Protein AF-A0A7U6FTK9-F1 (afdb_monomer_lite)

Radius of gyration: 15.22 Å; chains: 1; bounding box: 35×28×38 Å

pLDDT: mean 89.04, std 10.36, range [53.41, 97.62]

Sequence (156 aa):
MSNIEQKPITRALVNPSFQEISDYFGYDSTKYVPEIAALLQQWTDQGHVEVYQTIQDREYGMIKSSELNSKGVLAPYYIGLYHARLVEGEHDPLVVVKFYEDEIQYHTESATEAVDMRFMIDHEDFFGTASVKRDPAALREMWLEVKGKIDEGDSS

Foldseek 3Di:
DWDKDKAAAQFEEEFPCAQVLQVVQVDRCVVLVVLVVVLRVVCHVVRTAIEGDDPVPDDASHKYQPQADPVRDGPPLRVQKIWGASDPPDQDWIFIKGKDADPDHHDDPPHGIHIYGQYIHHPCLSQNDPVCVVPPVSRVVSSVVVSVSSVVSVVD

Organism: Vibrio anguillarum (NCBI:txid55601)

Secondary structure (DSSP, 8-state):
---EEEEE-S-EEE-TTHHHHHHHTT--GGGGHHHHHHHHHHHHHHTEEEEESSGGG--TT-BEESSB-TTS-B-GGGTTEEEEESSSSSS--EEEEEEEE-S---S-TT--EEEEEEEEE-HHHHH--TTGGG-HHHHHHHHHHHHHHHHHHH--

Structure (mmCIF, N/CA/C/O backbone):
data_AF-A0A7U6FTK9-F1
#
_entry.id   AF-A0A7U6FTK9-F1
#
loop_
_atom_site.group_PDB
_atom_site.id
_atom_site.type_symbol
_atom_site.label_atom_id
_atom_site.label_alt_id
_atom_site.label_comp_id
_atom_site.label_asym_id
_atom_site.label_entity_id
_atom_site.label_seq_id
_atom_site.pdbx_PDB_ins_code
_atom_site.Cartn_x
_atom_site.Cartn_y
_atom_site.Cartn_z
_atom_site.occupancy
_atom_site.B_iso_or_equiv
_atom_site.auth_seq_id
_atom_site.auth_comp_id
_atom_site.auth_asym_id
_atom_site.auth_atom_id
_atom_site.pdbx_PDB_model_num
ATOM 1 N N . MET A 1 1 ? 18.078 -1.778 18.208 1.00 53.41 1 MET A N 1
ATOM 2 C CA . MET A 1 1 ? 16.704 -1.548 18.696 1.00 53.41 1 MET A CA 1
ATOM 3 C C . MET A 1 1 ? 15.865 -1.404 17.447 1.00 53.41 1 MET A C 1
ATOM 5 O O . MET A 1 1 ? 16.286 -0.623 16.597 1.00 53.41 1 MET A O 1
ATOM 9 N N . SER A 1 2 ? 14.812 -2.208 17.278 1.00 65.12 2 SER A N 1
ATOM 10 C CA . SER A 1 2 ? 13.885 -2.000 16.162 1.00 65.12 2 SER A CA 1
ATOM 11 C C . SER A 1 2 ? 13.239 -0.626 16.335 1.00 65.12 2 SER A C 1
ATOM 13 O O . SER A 1 2 ? 13.009 -0.182 17.463 1.00 65.12 2 SER A O 1
ATOM 15 N N . ASN A 1 3 ? 13.041 0.086 15.231 1.00 85.25 3 ASN A N 1
ATOM 16 C CA . ASN A 1 3 ? 12.339 1.364 15.231 1.00 85.25 3 ASN A CA 1
ATOM 17 C C . ASN A 1 3 ? 11.044 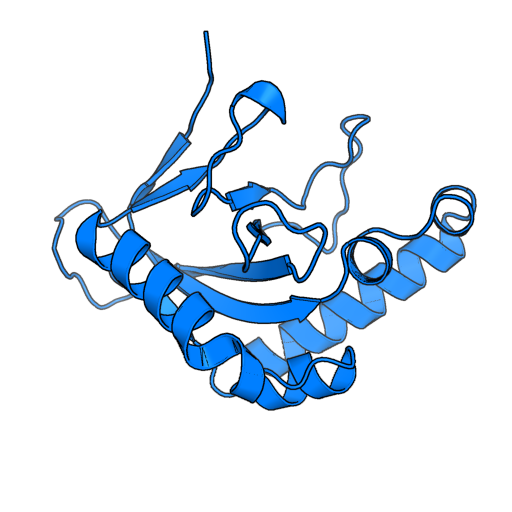1.153 14.453 1.00 85.25 3 ASN A C 1
ATOM 19 O O . ASN A 1 3 ? 11.031 1.314 13.236 1.00 85.25 3 ASN A O 1
ATOM 23 N N . ILE A 1 4 ? 10.012 0.683 15.149 1.00 93.69 4 ILE A N 1
ATOM 24 C CA . ILE A 1 4 ? 8.680 0.455 14.587 1.00 93.69 4 ILE A CA 1
ATOM 25 C C . ILE A 1 4 ? 7.830 1.665 14.963 1.00 93.69 4 ILE A C 1
ATOM 27 O O . ILE A 1 4 ? 7.732 2.020 16.137 1.00 93.69 4 ILE A O 1
ATOM 31 N N . GLU A 1 5 ? 7.252 2.320 13.963 1.00 94.81 5 GLU A N 1
ATOM 32 C CA . GLU A 1 5 ? 6.292 3.406 14.161 1.00 94.81 5 GLU A CA 1
ATOM 33 C C . GLU A 1 5 ? 4.879 2.821 14.181 1.00 94.81 5 GLU A C 1
ATOM 35 O O . GLU A 1 5 ? 4.540 1.997 13.339 1.00 94.81 5 GLU A O 1
ATOM 40 N N . GLN A 1 6 ? 4.041 3.256 15.117 1.00 94.94 6 GLN A N 1
ATOM 41 C CA . GLN A 1 6 ? 2.620 2.921 15.122 1.00 94.94 6 GLN A CA 1
ATOM 42 C C . GLN A 1 6 ? 1.840 4.109 14.569 1.00 94.94 6 GLN A C 1
ATOM 44 O O . GLN A 1 6 ? 1.915 5.201 15.132 1.00 94.94 6 GLN A O 1
ATOM 49 N N . LYS A 1 7 ? 1.089 3.894 13.486 1.00 94.38 7 LYS A N 1
ATOM 50 C CA . LYS A 1 7 ? 0.163 4.877 12.916 1.00 94.38 7 LYS A CA 1
ATOM 51 C C . LYS A 1 7 ? -1.265 4.534 13.345 1.00 94.38 7 LYS A C 1
ATOM 53 O O . LYS A 1 7 ? -1.819 3.576 12.801 1.00 94.38 7 LYS A O 1
ATOM 58 N N . PRO A 1 8 ? -1.852 5.249 14.326 1.00 94.38 8 PRO A N 1
ATOM 59 C CA . PRO A 1 8 ? -3.234 5.026 14.740 1.00 94.38 8 PRO A CA 1
ATOM 60 C C . PRO A 1 8 ? -4.187 5.211 13.563 1.00 94.38 8 PRO A C 1
ATOM 62 O O . PRO A 1 8 ? -4.014 6.146 12.783 1.00 94.38 8 PRO A O 1
ATOM 65 N N . ILE A 1 9 ? -5.194 4.346 13.462 1.00 94.56 9 ILE A N 1
ATOM 66 C CA . ILE A 1 9 ? -6.228 4.445 12.432 1.00 94.56 9 ILE A CA 1
ATOM 67 C C . ILE A 1 9 ? -7.620 4.410 13.052 1.00 94.56 9 ILE A C 1
ATOM 69 O O . ILE A 1 9 ? -7.853 3.744 14.059 1.00 94.56 9 ILE A O 1
ATOM 73 N N . THR A 1 10 ? -8.560 5.108 12.430 1.00 93.75 10 THR A N 1
ATOM 74 C CA . THR A 1 10 ? -9.986 5.043 12.772 1.00 93.75 10 THR A CA 1
ATOM 75 C C . THR A 1 10 ? -10.621 3.764 12.224 1.00 93.75 10 THR A C 1
ATOM 77 O O . THR A 1 10 ? -11.480 3.166 12.870 1.00 93.75 10 THR A O 1
ATOM 80 N N . ARG A 1 11 ? -10.195 3.337 11.027 1.00 93.19 11 ARG A N 1
ATOM 81 C CA . ARG A 1 11 ? -10.654 2.133 10.317 1.00 93.19 11 ARG A CA 1
ATOM 82 C C . ARG A 1 11 ? -9.703 1.749 9.182 1.00 93.19 11 ARG A C 1
ATOM 84 O O . ARG A 1 11 ? -8.948 2.584 8.680 1.00 93.19 11 ARG A O 1
ATOM 91 N N . ALA A 1 12 ? -9.794 0.493 8.754 1.00 95.62 12 ALA A N 1
ATOM 92 C CA . ALA A 1 12 ? -9.145 -0.025 7.555 1.00 95.62 12 ALA A CA 1
ATOM 93 C C . ALA A 1 12 ? -10.193 -0.334 6.476 1.00 95.62 12 ALA A C 1
ATOM 95 O O . ALA A 1 12 ? -11.197 -0.986 6.766 1.00 95.62 12 ALA A O 1
ATOM 96 N N . LEU A 1 13 ? -9.972 0.137 5.248 1.00 95.56 13 LEU A N 1
ATOM 97 C CA . LEU A 1 13 ? -10.899 0.004 4.122 1.00 95.56 13 LEU A CA 1
ATOM 98 C C . LEU A 1 13 ? -10.226 -0.586 2.877 1.00 95.56 13 LEU A C 1
ATOM 100 O O . LEU A 1 13 ? -9.001 -0.639 2.767 1.00 95.56 13 LEU A O 1
ATOM 104 N N . VAL A 1 14 ? -11.068 -1.002 1.931 1.00 97.06 14 VAL A N 1
ATOM 105 C CA . VAL A 1 14 ? -10.683 -1.331 0.557 1.00 97.06 14 VAL A CA 1
ATOM 106 C C . VAL A 1 14 ? -11.279 -0.279 -0.364 1.00 97.06 14 VAL A C 1
ATOM 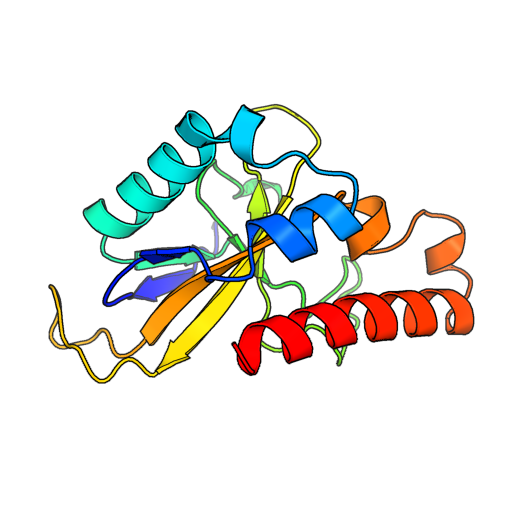108 O O . VAL A 1 14 ? -12.483 -0.015 -0.296 1.00 97.06 14 VAL A O 1
ATOM 111 N N . ASN A 1 15 ? -10.449 0.287 -1.233 1.00 96.19 15 ASN A N 1
ATOM 112 C CA . ASN A 1 15 ? -10.872 1.301 -2.181 1.00 96.19 15 ASN A CA 1
ATOM 113 C C . ASN A 1 15 ? -11.910 0.725 -3.164 1.00 96.19 15 ASN A C 1
ATOM 115 O O . ASN A 1 15 ? -11.743 -0.412 -3.616 1.00 96.19 15 ASN A O 1
ATOM 119 N N . PRO A 1 16 ? -12.944 1.483 -3.574 1.00 95.31 16 PRO A N 1
ATOM 120 C CA . PRO A 1 16 ? -13.909 1.015 -4.573 1.00 95.31 16 PRO A CA 1
ATOM 121 C C . PRO A 1 16 ? -13.273 0.556 -5.895 1.00 95.31 16 PRO A C 1
ATOM 123 O O . PRO A 1 16 ? -13.761 -0.389 -6.513 1.00 95.31 16 PRO A O 1
ATOM 126 N N . SER A 1 17 ? -12.157 1.172 -6.290 1.00 96.38 17 SER A N 1
ATOM 127 C CA . SER A 1 17 ? -11.420 0.872 -7.525 1.00 96.38 17 SER A CA 1
ATOM 128 C C . SER A 1 17 ? -10.318 -0.174 -7.327 1.00 96.38 17 SER A C 1
ATOM 130 O O . SER A 1 17 ? -9.550 -0.447 -8.249 1.00 96.38 17 SER A O 1
ATOM 132 N N . PHE A 1 18 ? -10.241 -0.801 -6.145 1.00 97.06 18 PHE A N 1
ATOM 133 C CA . PHE A 1 18 ? -9.200 -1.774 -5.806 1.00 97.06 18 PHE A CA 1
ATOM 134 C C . PHE A 1 18 ? -9.112 -2.918 -6.807 1.00 97.06 18 PHE A C 1
ATOM 136 O O . PHE A 1 18 ? -8.020 -3.264 -7.256 1.00 97.06 18 PHE A O 1
ATOM 143 N N . GLN A 1 19 ? -10.258 -3.501 -7.164 1.00 96.88 19 GLN A N 1
ATOM 144 C CA . GLN A 1 19 ? -10.301 -4.617 -8.100 1.00 96.88 19 GLN A CA 1
ATOM 145 C C . GLN A 1 19 ? -9.859 -4.180 -9.500 1.00 96.88 19 GLN A C 1
ATOM 147 O O . GLN A 1 19 ? -8.965 -4.800 -10.060 1.00 96.88 19 GLN A O 1
ATOM 152 N N . GLU A 1 20 ? -10.425 -3.092 -10.027 1.00 97.31 20 GLU A N 1
ATOM 153 C CA . GLU A 1 20 ? -10.117 -2.593 -11.374 1.00 97.31 20 GLU A CA 1
ATOM 154 C C . GLU A 1 20 ? -8.630 -2.245 -11.535 1.00 97.31 20 GLU A C 1
ATOM 156 O O . GLU A 1 20 ? -8.001 -2.608 -12.531 1.00 97.31 20 GLU A O 1
ATOM 161 N N . ILE A 1 21 ? -8.040 -1.580 -10.539 1.00 97.62 21 ILE A N 1
ATOM 162 C CA . ILE A 1 21 ? -6.625 -1.209 -10.585 1.00 97.62 21 ILE A CA 1
ATOM 163 C C . ILE A 1 21 ? -5.727 -2.439 -10.373 1.00 97.62 21 ILE A C 1
ATOM 165 O O . ILE A 1 21 ? -4.682 -2.544 -11.011 1.00 97.62 21 ILE A O 1
ATOM 169 N N . SER A 1 22 ? -6.122 -3.394 -9.526 1.00 97.56 22 SER A N 1
ATOM 170 C CA . SER A 1 22 ? -5.378 -4.655 -9.385 1.00 97.56 22 SER A CA 1
ATOM 171 C C . SER A 1 22 ? -5.380 -5.445 -10.696 1.00 97.56 22 SER A C 1
ATOM 173 O O . SER A 1 22 ? -4.324 -5.905 -11.127 1.00 97.56 22 SER A O 1
ATOM 175 N N . ASP A 1 23 ? -6.525 -5.522 -11.381 1.00 97.25 23 ASP A N 1
ATOM 176 C CA . ASP A 1 23 ? -6.653 -6.183 -12.683 1.00 97.25 23 ASP A CA 1
ATOM 177 C C . ASP A 1 23 ? -5.732 -5.528 -13.730 1.00 97.25 23 ASP A C 1
ATOM 179 O O . ASP A 1 23 ? -5.099 -6.229 -14.523 1.00 97.25 23 ASP A O 1
ATOM 183 N N . TYR A 1 24 ? -5.593 -4.194 -13.702 1.00 96.94 24 TYR A N 1
ATOM 184 C CA . TYR A 1 24 ? -4.650 -3.459 -14.556 1.00 96.94 24 TYR A CA 1
ATOM 185 C C . TYR A 1 24 ? -3.196 -3.912 -14.349 1.00 96.94 24 TYR A C 1
ATOM 187 O O . TYR A 1 24 ? -2.467 -4.091 -15.324 1.00 96.94 24 TYR A O 1
ATOM 195 N N . PHE A 1 25 ? -2.789 -4.158 -13.100 1.00 95.81 25 PHE A N 1
ATOM 196 C CA . PHE A 1 25 ? -1.468 -4.698 -12.757 1.00 95.81 25 PHE A CA 1
ATOM 197 C C . PHE A 1 25 ? -1.392 -6.234 -12.833 1.00 95.81 25 PHE A C 1
ATOM 199 O O . PHE A 1 25 ? -0.442 -6.834 -12.339 1.00 95.81 25 PHE A O 1
ATOM 206 N N . GLY A 1 26 ? -2.371 -6.891 -13.465 1.00 95.31 26 GLY A N 1
ATOM 207 C CA . GLY A 1 26 ? -2.358 -8.335 -13.709 1.00 95.31 26 GLY A CA 1
ATOM 208 C C . GLY A 1 26 ? -2.824 -9.196 -12.532 1.00 95.31 26 GLY A C 1
ATOM 209 O O . GLY A 1 26 ? -2.662 -10.419 -12.572 1.00 95.31 26 GLY A O 1
ATOM 210 N N . TYR A 1 27 ? -3.427 -8.592 -11.508 1.00 94.81 27 TYR A N 1
ATOM 211 C CA . TYR A 1 27 ? -3.878 -9.266 -10.296 1.00 94.81 27 TYR A CA 1
ATOM 212 C C . TYR A 1 27 ? -5.391 -9.457 -10.235 1.00 94.81 27 TYR A C 1
ATOM 214 O O . TYR A 1 27 ? -6.140 -8.512 -10.017 1.00 94.81 27 TYR A O 1
ATOM 222 N N . ASP A 1 28 ? -5.825 -10.719 -10.265 1.00 95.38 28 ASP A N 1
ATOM 223 C CA . ASP A 1 28 ? -7.192 -11.103 -9.898 1.00 95.38 28 ASP A CA 1
ATOM 224 C C . ASP A 1 28 ? -7.339 -11.114 -8.368 1.00 95.38 28 ASP A C 1
ATOM 226 O O . ASP A 1 28 ? -7.115 -12.131 -7.699 1.00 95.38 28 ASP A O 1
ATOM 230 N N . SER A 1 29 ? -7.703 -9.957 -7.815 1.00 94.56 29 SER A N 1
ATOM 231 C CA . SER A 1 29 ? -7.869 -9.752 -6.368 1.00 94.56 29 SER A CA 1
ATOM 232 C C . SER A 1 29 ? -8.896 -10.686 -5.715 1.00 94.56 29 SER A C 1
ATOM 234 O O . SER A 1 29 ? -8.801 -10.962 -4.517 1.00 94.56 29 SER A O 1
ATOM 236 N N . THR A 1 30 ? -9.837 -11.250 -6.481 1.00 95.56 30 THR A N 1
ATOM 237 C CA . THR A 1 30 ? -10.858 -12.163 -5.941 1.00 95.56 30 THR A CA 1
ATOM 238 C C . THR A 1 30 ? -10.263 -13.474 -5.421 1.00 95.56 30 THR A C 1
ATOM 240 O O . THR A 1 30 ? -10.859 -14.137 -4.570 1.00 95.56 30 THR A O 1
ATOM 243 N N . LYS A 1 31 ? -9.051 -13.824 -5.870 1.00 94.94 31 LYS A N 1
ATOM 244 C CA . LYS A 1 31 ? -8.294 -14.986 -5.386 1.00 94.94 31 LYS A CA 1
ATOM 245 C C . LYS A 1 31 ? -7.649 -14.775 -4.019 1.00 94.94 31 LYS A C 1
ATOM 247 O O . LYS A 1 31 ? -7.256 -15.762 -3.410 1.00 94.94 31 LYS A O 1
ATOM 252 N N . TYR A 1 32 ? -7.568 -13.529 -3.554 1.00 94.75 32 TYR A N 1
ATOM 253 C CA . TYR A 1 32 ? -6.876 -13.143 -2.324 1.00 94.75 32 TYR A CA 1
ATOM 254 C C . TYR A 1 32 ? -7.822 -12.564 -1.262 1.00 94.75 32 TYR A C 1
ATOM 256 O O . TYR A 1 32 ? -7.400 -11.874 -0.336 1.00 94.75 32 TYR A O 1
ATOM 264 N N . VAL A 1 33 ? -9.131 -12.802 -1.400 1.00 95.81 33 VAL A N 1
ATOM 265 C CA . VAL A 1 33 ? -10.144 -12.309 -0.452 1.00 95.81 33 VAL A CA 1
ATOM 266 C C . VAL A 1 33 ? -9.833 -12.706 1.001 1.00 95.81 33 VAL A C 1
ATOM 268 O O . VAL A 1 33 ? -9.955 -11.834 1.864 1.00 95.81 33 VAL A O 1
ATOM 271 N N . PRO A 1 34 ? -9.422 -13.955 1.317 1.00 95.38 34 PRO A N 1
ATOM 272 C CA . PRO A 1 34 ? -9.061 -14.325 2.686 1.00 95.38 34 PRO A CA 1
ATOM 273 C C . PRO A 1 34 ? -7.894 -13.506 3.251 1.00 95.38 34 PRO A C 1
ATOM 275 O O . PRO A 1 34 ? -7.958 -13.062 4.394 1.00 95.38 34 PRO A O 1
ATOM 278 N N . GLU A 1 35 ? -6.854 -13.276 2.455 1.00 95.19 35 GLU A N 1
ATOM 279 C CA . GLU A 1 35 ? -5.647 -12.548 2.846 1.00 95.19 35 GLU A CA 1
ATOM 280 C C . GLU A 1 35 ? -5.926 -11.051 3.023 1.00 95.19 35 GLU A C 1
ATOM 282 O O . GLU A 1 35 ? -5.514 -10.450 4.017 1.00 95.19 35 GLU A O 1
ATOM 287 N N . ILE A 1 36 ? -6.704 -10.460 2.108 1.00 96.50 36 ILE A N 1
ATOM 288 C CA . ILE A 1 36 ? -7.173 -9.071 2.211 1.00 96.50 36 ILE A CA 1
ATOM 289 C C . ILE A 1 36 ? -7.987 -8.898 3.498 1.00 96.50 36 ILE A C 1
ATOM 291 O O . ILE A 1 36 ? -7.726 -7.986 4.283 1.00 96.50 36 ILE A O 1
ATOM 295 N N . ALA A 1 37 ? -8.942 -9.798 3.750 1.00 96.50 37 ALA A N 1
ATOM 296 C CA . ALA A 1 37 ? -9.766 -9.759 4.954 1.00 96.50 37 ALA A CA 1
ATOM 297 C C . ALA A 1 37 ? -8.931 -9.927 6.233 1.00 96.50 37 ALA A C 1
ATOM 299 O O . ALA A 1 37 ? -9.181 -9.228 7.213 1.00 96.50 37 ALA A O 1
ATOM 300 N N . ALA A 1 38 ? -7.924 -10.804 6.224 1.00 95.50 38 ALA A N 1
ATOM 301 C CA . ALA A 1 38 ? -7.038 -11.012 7.366 1.00 95.50 38 ALA A CA 1
ATOM 302 C C . ALA A 1 38 ? -6.227 -9.753 7.708 1.00 95.50 38 ALA A C 1
ATOM 304 O O . ALA A 1 38 ? -6.167 -9.375 8.877 1.00 95.50 38 ALA A O 1
ATOM 305 N N . LEU A 1 39 ? -5.653 -9.073 6.707 1.00 96.12 39 LEU A N 1
ATOM 306 C CA . LEU A 1 39 ? -4.939 -7.809 6.920 1.00 96.12 39 LEU A CA 1
ATOM 307 C C . LEU A 1 39 ? -5.859 -6.700 7.450 1.00 96.12 39 LEU A C 1
ATOM 309 O O . LEU A 1 39 ? -5.510 -6.025 8.419 1.00 96.12 39 LEU A O 1
ATOM 313 N N . LEU A 1 40 ? -7.047 -6.531 6.857 1.00 96.81 40 LEU A N 1
ATOM 314 C CA . LEU A 1 40 ? -8.028 -5.542 7.322 1.00 96.81 40 LEU A CA 1
ATOM 315 C C . LEU A 1 40 ? -8.459 -5.814 8.762 1.00 96.81 40 LEU A C 1
ATOM 317 O O . LEU A 1 40 ? -8.551 -4.880 9.559 1.00 96.81 40 LEU A O 1
ATOM 321 N N . GLN A 1 41 ? -8.708 -7.082 9.098 1.00 96.44 41 GLN A N 1
ATOM 322 C CA . GLN A 1 41 ? -9.101 -7.483 10.443 1.00 96.44 41 GLN A CA 1
ATOM 323 C C . GLN A 1 41 ? -7.974 -7.213 11.441 1.00 96.44 41 GLN A C 1
ATOM 325 O O . GLN A 1 41 ? -8.229 -6.609 12.476 1.00 96.44 41 GLN A O 1
ATOM 330 N N . GLN A 1 42 ? -6.728 -7.567 11.106 1.00 96.44 42 GLN A N 1
ATOM 331 C CA . GLN A 1 42 ? -5.571 -7.293 11.957 1.00 96.44 42 GLN A CA 1
ATOM 332 C C . GLN A 1 42 ? -5.436 -5.794 12.258 1.00 96.44 42 GLN A C 1
ATOM 334 O O . GLN A 1 42 ? -5.335 -5.407 13.420 1.00 96.44 42 GLN A O 1
ATOM 339 N N . TRP A 1 43 ? -5.468 -4.934 11.237 1.00 96.81 43 TRP A N 1
ATOM 340 C CA . TRP A 1 43 ? -5.365 -3.485 11.439 1.00 96.81 43 TRP A CA 1
ATOM 341 C C . TRP A 1 43 ? -6.545 -2.920 12.230 1.00 96.81 43 TRP A C 1
ATOM 343 O O . TRP A 1 43 ? -6.350 -2.064 13.093 1.00 96.81 43 TRP A O 1
ATOM 353 N N . THR A 1 44 ? -7.751 -3.433 11.980 1.00 94.75 44 THR A N 1
ATOM 354 C CA . THR A 1 44 ? -8.964 -3.042 12.708 1.00 94.75 44 THR A CA 1
ATOM 355 C C . THR A 1 44 ? -8.875 -3.411 14.189 1.00 94.75 44 THR A C 1
ATOM 357 O O . THR A 1 44 ? -9.111 -2.557 15.039 1.00 94.75 44 THR A O 1
ATOM 360 N N . ASP A 1 45 ? -8.473 -4.642 14.508 1.00 94.62 45 ASP A N 1
ATOM 361 C CA . ASP A 1 45 ? -8.361 -5.133 15.888 1.00 94.62 45 ASP A CA 1
ATOM 362 C C . ASP A 1 45 ? -7.259 -4.410 16.673 1.00 94.62 45 ASP A C 1
ATOM 364 O O . ASP A 1 45 ? -7.404 -4.148 17.868 1.00 94.62 45 ASP A O 1
ATOM 368 N N . GLN A 1 46 ? -6.158 -4.064 16.002 1.00 94.56 46 GLN A N 1
ATOM 369 C CA . GLN A 1 46 ? -5.050 -3.309 16.590 1.00 94.56 46 GLN A CA 1
ATOM 370 C C . GLN A 1 46 ? -5.382 -1.820 16.787 1.00 94.56 46 GLN A C 1
ATOM 372 O O . GLN A 1 46 ? -4.775 -1.166 17.639 1.00 94.56 46 GLN A O 1
ATOM 377 N N . GLY A 1 47 ? -6.282 -1.254 15.974 1.00 94.12 47 GLY A N 1
ATOM 378 C CA . GLY A 1 47 ? -6.556 0.189 15.924 1.00 94.12 47 GLY A CA 1
ATOM 379 C C . GLY A 1 47 ? -5.383 1.032 15.401 1.00 94.12 47 GLY A C 1
ATOM 380 O O . GLY A 1 47 ? -5.366 2.253 15.557 1.00 94.12 47 GLY A O 1
ATOM 381 N N . HIS A 1 48 ? -4.367 0.393 14.821 1.00 95.50 48 HIS A N 1
ATOM 382 C CA . HIS A 1 48 ? -3.195 1.036 14.235 1.00 95.50 48 HIS A CA 1
ATOM 383 C C . HIS A 1 48 ? -2.525 0.117 13.206 1.00 95.50 48 HIS A C 1
ATOM 385 O O . HIS A 1 48 ? -2.719 -1.104 13.211 1.00 95.50 48 HIS A O 1
ATOM 391 N N . VAL A 1 49 ? -1.696 0.718 12.353 1.00 96.88 49 VAL A N 1
ATOM 392 C CA . VAL A 1 49 ? -0.803 0.009 11.431 1.00 96.88 49 VAL A CA 1
ATOM 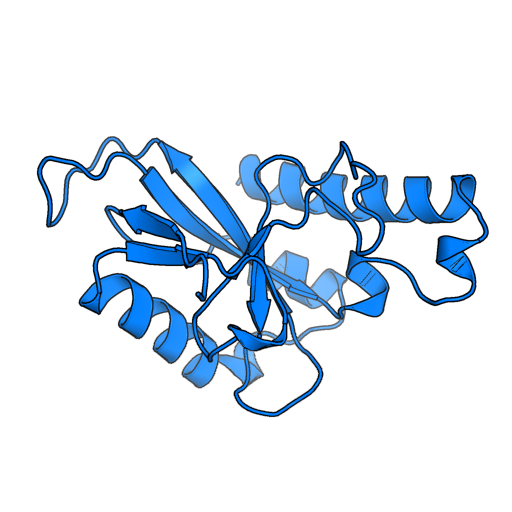393 C C . VAL A 1 49 ? 0.644 0.261 11.832 1.00 96.88 49 VAL A C 1
ATOM 395 O O . VAL A 1 49 ? 1.043 1.398 12.085 1.00 96.88 49 VAL A O 1
ATOM 398 N N . GLU A 1 50 ? 1.439 -0.800 11.889 1.00 97.50 50 GLU A N 1
ATOM 399 C CA . GLU A 1 50 ? 2.858 -0.721 12.226 1.00 97.50 50 GLU A CA 1
ATOM 400 C C . GLU A 1 50 ? 3.708 -0.486 10.974 1.00 97.50 50 GLU A C 1
ATOM 402 O O . GLU A 1 50 ? 3.562 -1.175 9.962 1.00 97.50 50 GLU A O 1
ATOM 407 N N . VAL A 1 51 ? 4.611 0.492 11.040 1.00 96.44 51 VAL A N 1
ATOM 408 C CA . VAL A 1 51 ? 5.527 0.873 9.965 1.00 96.44 51 VAL A CA 1
ATOM 409 C C . VAL A 1 51 ? 6.944 0.480 10.348 1.00 96.44 51 VAL A C 1
ATOM 411 O O . VAL A 1 51 ? 7.534 1.035 11.281 1.00 96.44 51 VAL A O 1
ATOM 414 N N . TYR A 1 52 ? 7.523 -0.453 9.598 1.00 93.62 52 TYR A N 1
ATOM 415 C CA . TYR A 1 52 ? 8.894 -0.892 9.826 1.00 93.62 52 TYR A CA 1
ATOM 416 C C . TYR A 1 52 ? 9.893 -0.075 8.997 1.00 93.62 52 TYR A C 1
ATOM 418 O O . TYR A 1 52 ? 9.646 0.294 7.846 1.00 93.62 52 TYR A O 1
ATOM 426 N N . GLN A 1 53 ? 11.074 0.166 9.569 1.00 88.00 53 GLN A N 1
ATOM 427 C CA . GLN A 1 53 ? 12.141 0.933 8.912 1.00 88.00 53 GLN A CA 1
ATOM 428 C C . GLN A 1 53 ? 13.189 0.027 8.255 1.00 88.00 53 GLN A C 1
ATOM 430 O O . GLN A 1 53 ? 13.748 0.359 7.205 1.00 88.00 53 GLN A O 1
ATOM 435 N N . THR A 1 54 ? 13.445 -1.148 8.839 1.00 86.06 54 THR A N 1
ATOM 436 C CA . THR A 1 54 ? 14.444 -2.104 8.345 1.00 86.06 54 THR A CA 1
ATOM 437 C C . THR A 1 54 ? 13.814 -3.453 8.020 1.00 86.06 54 THR A C 1
ATOM 439 O O . THR A 1 54 ? 12.833 -3.858 8.631 1.00 86.06 54 THR A O 1
ATOM 442 N N . ILE A 1 55 ? 14.368 -4.173 7.039 1.00 85.69 55 ILE A N 1
ATOM 443 C CA . ILE A 1 55 ? 13.824 -5.477 6.611 1.00 85.69 55 ILE A CA 1
ATOM 444 C C . ILE A 1 55 ? 13.900 -6.512 7.747 1.00 85.69 55 ILE A C 1
ATOM 446 O O . ILE A 1 55 ? 13.122 -7.458 7.754 1.00 85.69 55 ILE A O 1
ATOM 450 N N . GLN A 1 56 ? 14.821 -6.333 8.695 1.00 88.19 56 GLN A N 1
ATOM 451 C CA . GLN A 1 56 ? 14.985 -7.195 9.864 1.00 88.19 56 GLN A CA 1
ATOM 452 C C . GLN A 1 56 ? 13.817 -7.089 10.847 1.00 88.19 56 GLN A C 1
ATOM 454 O O . GLN A 1 56 ? 13.534 -8.065 11.529 1.00 88.19 56 GLN A O 1
ATOM 459 N N . ASP A 1 57 ? 13.152 -5.934 10.892 1.00 88.88 57 ASP A N 1
ATOM 460 C CA . ASP A 1 57 ? 12.001 -5.681 11.765 1.00 88.88 57 ASP A CA 1
ATOM 461 C C . ASP A 1 57 ? 10.673 -6.074 11.098 1.00 88.88 57 ASP A C 1
ATOM 463 O O . ASP A 1 57 ? 9.613 -5.882 11.677 1.00 88.88 57 ASP A O 1
ATOM 467 N N . ARG A 1 58 ? 10.713 -6.553 9.849 1.00 89.81 58 ARG A N 1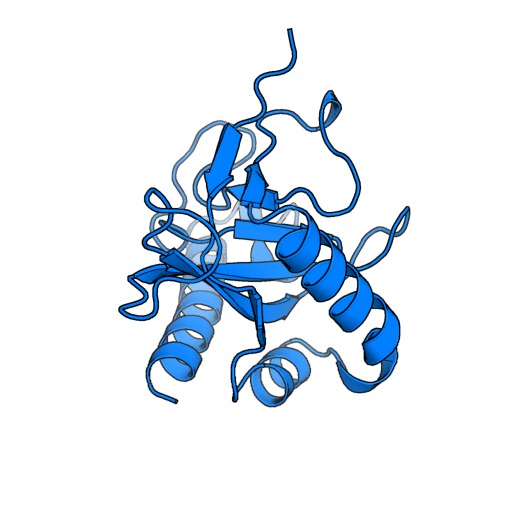
ATOM 468 C CA . ARG A 1 58 ? 9.517 -6.800 9.047 1.00 89.81 58 ARG A CA 1
ATOM 469 C C . ARG A 1 58 ? 8.773 -8.037 9.538 1.00 89.81 58 ARG A C 1
ATOM 471 O O . ARG A 1 58 ? 9.282 -9.150 9.400 1.00 89.81 58 ARG A O 1
ATOM 478 N N . GLU A 1 59 ? 7.517 -7.839 9.912 1.00 92.12 59 GLU A N 1
ATOM 479 C CA . GLU A 1 59 ? 6.549 -8.898 10.194 1.00 92.12 59 GLU A CA 1
ATOM 480 C C . GLU A 1 59 ? 5.305 -8.771 9.300 1.00 92.12 59 GLU A C 1
ATOM 482 O O . GLU A 1 59 ? 5.105 -7.763 8.611 1.00 92.12 59 GLU A O 1
ATOM 487 N N . TYR A 1 60 ? 4.493 -9.831 9.249 1.00 92.75 60 TYR A N 1
ATOM 488 C CA . TYR A 1 60 ? 3.233 -9.819 8.507 1.00 92.75 60 TYR A CA 1
ATOM 489 C C . TYR A 1 60 ? 2.279 -8.751 9.067 1.00 92.75 60 TYR A C 1
ATOM 491 O O . TYR A 1 60 ? 2.212 -8.520 10.273 1.00 92.75 60 TYR A O 1
ATOM 499 N N . GLY A 1 61 ? 1.562 -8.069 8.176 1.00 93.44 61 GLY A N 1
ATOM 500 C CA . GLY A 1 61 ? 0.682 -6.957 8.538 1.00 93.44 61 GLY A CA 1
ATOM 501 C C . GLY A 1 61 ? 1.386 -5.626 8.797 1.00 93.44 61 GLY A C 1
ATOM 502 O O . GLY A 1 61 ? 0.706 -4.606 8.889 1.00 93.44 61 GLY A O 1
ATOM 503 N N . MET A 1 62 ? 2.721 -5.580 8.831 1.00 95.88 62 MET A N 1
ATOM 504 C CA . MET A 1 62 ? 3.440 -4.308 8.849 1.00 95.88 62 MET A CA 1
ATOM 505 C C . MET A 1 62 ? 3.564 -3.711 7.444 1.00 95.88 62 MET A C 1
ATOM 507 O O . MET A 1 62 ? 3.730 -4.423 6.448 1.00 95.88 62 MET A O 1
ATOM 511 N N . ILE A 1 63 ? 3.559 -2.383 7.372 1.00 96.25 63 ILE A N 1
ATOM 512 C CA . ILE A 1 63 ? 3.760 -1.634 6.131 1.00 96.25 63 ILE A CA 1
ATOM 513 C C . ILE A 1 63 ? 5.154 -1.008 6.079 1.00 96.25 63 ILE A C 1
ATOM 515 O O . ILE A 1 63 ? 5.805 -0.772 7.098 1.00 96.25 63 ILE A O 1
ATOM 519 N N . LYS A 1 64 ? 5.600 -0.673 4.871 1.00 93.94 64 LYS A N 1
ATOM 520 C CA . LYS A 1 64 ? 6.801 0.132 4.643 1.00 93.94 64 LYS A CA 1
ATOM 521 C C . LYS A 1 64 ? 6.468 1.372 3.838 1.00 93.94 64 LYS A C 1
ATOM 523 O O . LYS A 1 64 ? 5.742 1.289 2.850 1.00 93.94 64 LYS A O 1
ATOM 528 N N . SER A 1 65 ? 7.058 2.499 4.225 1.00 94.44 65 SER A N 1
ATOM 529 C CA . SER A 1 65 ? 7.040 3.711 3.406 1.00 94.44 65 SER A CA 1
ATOM 530 C C . SER A 1 65 ? 7.674 3.442 2.037 1.00 94.44 65 SER A C 1
ATOM 532 O O . SER A 1 65 ? 8.757 2.856 1.932 1.00 94.44 65 SER A O 1
ATOM 534 N N . SER A 1 66 ? 6.986 3.873 0.983 1.00 93.56 66 SER A N 1
ATOM 535 C CA . SER A 1 66 ? 7.435 3.737 -0.408 1.00 93.56 66 SER A CA 1
ATOM 536 C C . SER A 1 66 ? 8.225 4.963 -0.883 1.00 93.56 66 SER A C 1
ATOM 538 O O . SER A 1 66 ? 8.720 4.987 -2.008 1.00 93.56 66 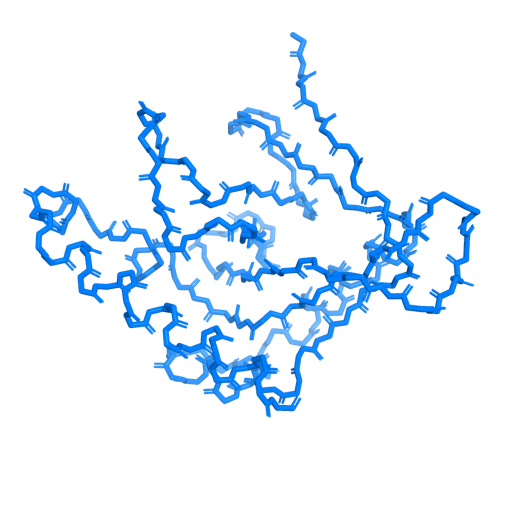SER A O 1
ATOM 540 N N . GLU A 1 67 ? 8.372 5.970 -0.019 1.00 91.25 67 GLU A N 1
ATOM 541 C CA . GLU A 1 67 ? 8.972 7.267 -0.335 1.00 91.25 67 GLU A CA 1
ATOM 542 C C . GLU A 1 67 ? 10.477 7.191 -0.541 1.00 91.25 67 GLU A C 1
ATOM 544 O O . GLU A 1 67 ? 11.035 7.952 -1.323 1.00 91.25 67 GLU A O 1
ATOM 549 N N . LEU A 1 68 ? 11.156 6.294 0.170 1.00 84.81 68 LEU A N 1
ATOM 550 C CA . LEU A 1 68 ? 12.604 6.158 0.115 1.00 84.81 68 LEU A CA 1
ATOM 551 C C . LEU A 1 68 ? 12.972 4.798 -0.457 1.00 84.81 68 LEU A C 1
ATOM 553 O O . LEU A 1 68 ? 12.558 3.747 0.036 1.00 84.81 68 LEU A O 1
ATOM 557 N N . ASN A 1 69 ? 13.832 4.806 -1.471 1.00 75.56 69 ASN A N 1
ATOM 558 C CA . ASN A 1 69 ? 14.436 3.565 -1.928 1.00 75.56 69 ASN A CA 1
ATOM 559 C C . ASN A 1 69 ? 15.495 3.057 -0.929 1.00 75.56 69 ASN A C 1
ATOM 561 O O . ASN A 1 69 ? 15.857 3.720 0.044 1.00 75.56 69 ASN A O 1
ATOM 565 N N . SER A 1 70 ? 16.068 1.882 -1.198 1.00 70.69 70 SER A N 1
ATOM 566 C CA . SER A 1 70 ? 17.073 1.255 -0.324 1.00 70.69 70 SER A CA 1
ATOM 567 C C . SER A 1 70 ? 18.374 2.055 -0.144 1.00 70.69 70 SER A C 1
ATOM 569 O O . SER A 1 70 ? 19.209 1.669 0.667 1.00 70.69 70 SER A O 1
ATOM 571 N N . LYS A 1 71 ? 18.579 3.130 -0.915 1.00 72.25 71 LYS A N 1
ATOM 572 C CA . LYS A 1 71 ? 19.724 4.047 -0.813 1.00 72.25 71 LYS A CA 1
ATOM 573 C C . LYS A 1 71 ? 19.356 5.378 -0.143 1.00 72.25 71 LYS A C 1
ATOM 575 O O . LYS A 1 71 ? 20.193 6.273 -0.113 1.00 72.25 71 LYS A O 1
ATOM 580 N N . GLY A 1 72 ? 18.124 5.523 0.351 1.00 75.12 72 GLY A N 1
ATOM 581 C CA . GLY A 1 72 ? 17.628 6.764 0.949 1.00 75.12 72 GLY A CA 1
ATOM 582 C C . GLY A 1 72 ? 17.319 7.865 -0.068 1.00 75.12 72 GLY A C 1
ATOM 583 O O . GLY A 1 72 ? 17.253 9.031 0.306 1.00 75.12 72 GLY A O 1
ATOM 584 N N . VAL A 1 73 ? 17.159 7.527 -1.353 1.00 78.56 73 VAL A N 1
ATOM 585 C CA . VAL A 1 73 ? 16.740 8.498 -2.376 1.00 78.56 73 VAL A CA 1
ATOM 586 C C . VAL A 1 73 ? 15.219 8.564 -2.406 1.00 78.56 73 VAL A C 1
ATOM 588 O O . VAL A 1 73 ? 14.561 7.525 -2.487 1.00 78.56 73 VAL A O 1
ATOM 591 N N . LEU A 1 74 ? 14.698 9.790 -2.384 1.00 85.12 74 LEU A N 1
ATOM 592 C CA . LEU A 1 74 ? 13.275 10.091 -2.454 1.00 85.12 74 LEU A CA 1
ATOM 593 C C . LEU A 1 74 ? 12.684 9.725 -3.825 1.00 85.12 74 LEU A C 1
ATOM 595 O O . LEU A 1 74 ? 13.187 10.163 -4.861 1.00 85.12 74 LEU A O 1
ATOM 599 N N . ALA A 1 75 ? 11.598 8.960 -3.812 1.00 86.19 75 ALA A N 1
ATOM 600 C CA . ALA A 1 75 ? 10.683 8.726 -4.918 1.00 86.19 75 ALA A CA 1
ATOM 601 C C . ALA A 1 75 ? 9.493 9.692 -4.755 1.00 86.19 75 ALA A C 1
ATOM 603 O O . ALA A 1 75 ? 8.548 9.392 -4.026 1.00 86.19 75 ALA A O 1
ATOM 604 N N . PRO A 1 76 ? 9.523 10.881 -5.387 1.00 85.38 76 PRO A N 1
ATOM 605 C CA . PRO A 1 76 ? 8.591 11.968 -5.072 1.00 85.38 76 PRO A CA 1
ATOM 606 C C . PRO A 1 76 ? 7.124 11.626 -5.358 1.00 85.38 76 PRO A C 1
ATOM 608 O O . PRO A 1 76 ? 6.231 12.188 -4.736 1.00 85.38 76 PRO A O 1
ATOM 611 N N . TYR A 1 77 ? 6.867 10.702 -6.283 1.00 87.69 77 TYR A N 1
ATOM 612 C CA . TYR A 1 77 ? 5.515 10.269 -6.634 1.00 87.69 77 TYR A CA 1
ATOM 613 C C . TYR A 1 77 ? 4.903 9.308 -5.611 1.00 87.69 77 TYR A C 1
ATOM 615 O O . TYR A 1 77 ? 3.701 9.073 -5.664 1.00 87.69 77 TYR A O 1
ATOM 623 N N . TYR A 1 78 ? 5.715 8.767 -4.696 1.00 91.69 78 TYR A N 1
ATOM 624 C CA . TYR A 1 78 ? 5.294 7.803 -3.680 1.00 91.69 78 TYR A CA 1
ATOM 625 C C . TYR A 1 78 ? 5.203 8.402 -2.274 1.00 91.69 78 TYR A C 1
ATOM 627 O O . TYR A 1 78 ? 5.019 7.664 -1.308 1.00 91.69 78 TYR A O 1
ATOM 635 N N . ILE A 1 79 ? 5.301 9.731 -2.159 1.00 91.56 79 ILE A N 1
ATOM 636 C CA . ILE A 1 79 ? 5.051 10.460 -0.910 1.00 91.56 79 ILE A CA 1
ATOM 637 C C . ILE A 1 79 ? 3.639 10.150 -0.403 1.00 91.56 79 ILE A C 1
ATOM 639 O O . ILE A 1 79 ? 2.668 10.258 -1.151 1.00 91.56 79 ILE A O 1
ATOM 643 N N . GLY A 1 80 ? 3.539 9.743 0.861 1.00 92.00 80 GLY A N 1
ATOM 644 C CA . GLY A 1 80 ? 2.304 9.319 1.516 1.00 92.00 80 GLY A CA 1
ATOM 645 C C . GLY A 1 80 ? 1.841 7.902 1.171 1.00 92.00 80 GLY A C 1
ATOM 646 O O . GLY A 1 80 ? 0.791 7.483 1.659 1.00 92.00 80 GLY A O 1
ATOM 647 N N . LEU A 1 81 ? 2.594 7.153 0.357 1.00 95.50 81 LEU A N 1
ATOM 648 C CA . LEU A 1 81 ? 2.261 5.775 0.007 1.00 95.50 81 LEU A CA 1
ATOM 649 C C . LEU A 1 81 ? 3.054 4.775 0.826 1.00 95.50 81 LEU A C 1
ATOM 651 O O . LEU A 1 81 ? 4.269 4.885 1.018 1.00 95.50 81 LEU A O 1
ATOM 655 N N . TYR A 1 82 ? 2.372 3.701 1.182 1.00 96.69 82 TYR A N 1
ATOM 656 C CA . TYR A 1 82 ? 2.957 2.574 1.877 1.00 96.69 82 TYR A CA 1
ATOM 657 C C . TYR A 1 82 ? 2.600 1.281 1.151 1.00 96.69 82 TYR A C 1
ATOM 659 O O . TYR A 1 82 ? 1.702 1.251 0.312 1.00 96.69 82 TYR A O 1
ATOM 667 N N . HIS A 1 83 ? 3.312 0.206 1.464 1.00 95.69 83 HIS A N 1
ATOM 668 C CA . HIS A 1 83 ? 2.965 -1.125 0.981 1.00 95.69 83 HIS A CA 1
ATOM 669 C C . HIS A 1 83 ? 3.108 -2.166 2.089 1.00 95.69 83 HIS A C 1
ATOM 671 O O . HIS A 1 83 ? 4.041 -2.092 2.892 1.00 95.69 83 HIS A O 1
ATOM 677 N N . ALA A 1 84 ? 2.206 -3.14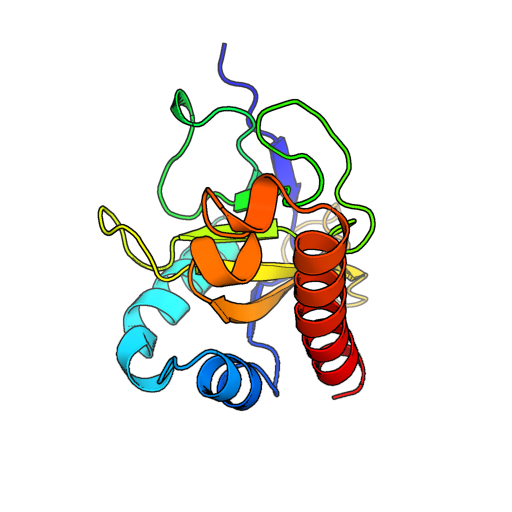4 2.099 1.00 94.88 84 ALA A N 1
ATOM 678 C CA . ALA A 1 84 ? 2.319 -4.383 2.868 1.00 94.88 84 ALA A CA 1
ATOM 679 C C . ALA A 1 84 ? 2.494 -5.571 1.917 1.00 94.88 84 ALA A C 1
ATOM 681 O O . ALA A 1 84 ? 2.174 -5.489 0.731 1.00 94.88 84 ALA A O 1
ATOM 682 N N . ARG A 1 85 ? 2.993 -6.693 2.440 1.00 92.81 85 ARG A N 1
ATOM 683 C CA . ARG A 1 85 ? 2.872 -7.984 1.752 1.00 92.81 85 ARG A CA 1
ATOM 684 C C . ARG A 1 85 ? 1.503 -8.564 2.054 1.00 92.81 85 ARG A C 1
ATOM 686 O O . ARG A 1 85 ? 1.101 -8.565 3.214 1.00 92.81 85 ARG A O 1
ATOM 693 N N . LEU A 1 86 ? 0.824 -9.054 1.023 1.00 91.19 86 LEU A N 1
ATOM 694 C CA . LEU A 1 86 ? -0.503 -9.632 1.193 1.00 91.19 86 LEU A CA 1
ATOM 695 C C . LEU A 1 86 ? -0.450 -11.053 1.763 1.00 91.19 86 LEU A C 1
ATOM 697 O O . LEU A 1 86 ? -1.302 -11.427 2.555 1.00 91.19 86 LEU A O 1
ATOM 701 N N . VAL A 1 87 ? 0.569 -11.827 1.386 1.00 87.19 87 VAL A N 1
ATOM 702 C CA . VAL A 1 87 ? 0.743 -13.223 1.806 1.00 87.19 87 VAL A CA 1
ATOM 703 C C . VAL A 1 87 ? 1.939 -13.337 2.750 1.00 87.19 87 VAL A C 1
ATOM 705 O O . VAL A 1 87 ? 3.002 -12.753 2.511 1.00 87.19 87 VAL A O 1
ATOM 708 N N . GLU A 1 88 ? 1.783 -14.105 3.827 1.00 73.31 88 GLU A N 1
ATOM 709 C CA . GLU A 1 88 ? 2.877 -14.439 4.736 1.00 73.31 88 GLU A CA 1
ATOM 710 C C . GLU A 1 88 ? 3.886 -15.375 4.044 1.00 73.31 88 GLU A C 1
ATOM 712 O O . GLU A 1 88 ? 3.529 -16.417 3.503 1.00 73.31 88 GLU A O 1
ATOM 717 N N . GLY A 1 89 ? 5.170 -15.010 4.048 1.00 64.81 89 GLY A N 1
ATOM 718 C CA . GLY A 1 89 ? 6.255 -15.864 3.546 1.00 64.81 89 GLY A CA 1
ATOM 719 C C . GLY A 1 89 ? 6.462 -15.901 2.024 1.00 64.81 89 GLY A C 1
ATOM 720 O O . GLY A 1 89 ? 7.568 -16.241 1.604 1.00 64.81 89 GLY A O 1
ATOM 721 N N . GLU A 1 90 ? 5.488 -15.504 1.197 1.00 57.28 90 GLU A N 1
ATOM 722 C CA . GLU A 1 90 ? 5.654 -15.457 -0.265 1.00 57.28 90 GLU A CA 1
ATOM 723 C C . GLU A 1 90 ? 6.163 -14.097 -0.782 1.00 57.28 90 GLU A C 1
ATOM 725 O O . GLU A 1 90 ? 5.862 -13.009 -0.268 1.00 57.28 90 GLU A O 1
ATOM 730 N N . HIS A 1 91 ? 7.003 -14.160 -1.818 1.00 63.75 91 HIS A N 1
ATOM 731 C CA . HIS A 1 91 ? 7.513 -12.985 -2.510 1.00 63.75 91 HIS A CA 1
ATOM 732 C C . HIS A 1 91 ? 6.508 -12.531 -3.576 1.00 63.75 91 HIS A C 1
ATOM 734 O O . HIS A 1 91 ? 6.589 -12.973 -4.713 1.00 63.75 91 HIS A O 1
ATOM 740 N N . ASP A 1 92 ? 5.637 -11.612 -3.147 1.00 71.50 92 ASP A N 1
ATOM 741 C CA . ASP A 1 92 ? 4.594 -10.879 -3.893 1.00 71.50 92 ASP A CA 1
ATOM 742 C C . ASP A 1 92 ? 3.287 -11.690 -4.030 1.00 71.50 92 ASP A C 1
ATOM 744 O O . ASP A 1 92 ? 3.357 -12.918 -4.101 1.00 71.50 92 ASP A O 1
ATOM 748 N N . PRO A 1 93 ? 2.086 -11.068 -3.934 1.00 89.44 93 PRO A N 1
ATOM 749 C CA . PRO A 1 93 ? 1.768 -9.642 -4.127 1.00 89.44 93 PRO A CA 1
ATOM 750 C C . PRO A 1 93 ? 2.074 -8.676 -2.978 1.00 89.44 93 PRO A C 1
ATOM 752 O O . PRO A 1 93 ? 1.979 -9.010 -1.789 1.00 89.44 93 PRO A O 1
ATOM 755 N N . LEU A 1 94 ? 2.341 -7.421 -3.352 1.00 94.75 94 LEU A N 1
ATOM 756 C CA . LEU A 1 94 ? 2.191 -6.269 -2.467 1.00 94.75 94 LEU A CA 1
ATOM 757 C C . LEU A 1 94 ? 0.754 -5.745 -2.516 1.00 94.75 94 LEU A C 1
ATOM 759 O O . LEU A 1 94 ? 0.107 -5.797 -3.558 1.00 94.75 94 LEU A O 1
ATOM 763 N N . VAL A 1 95 ? 0.298 -5.163 -1.409 1.00 96.50 95 VAL A N 1
ATOM 764 C CA . VAL A 1 95 ? -0.862 -4.268 -1.381 1.00 96.50 95 VAL A CA 1
ATOM 765 C C . VAL A 1 95 ? -0.380 -2.847 -1.111 1.00 96.50 95 VAL A C 1
ATOM 767 O O . VAL A 1 95 ? 0.292 -2.594 -0.107 1.00 96.50 95 VAL A O 1
ATOM 770 N N . VAL A 1 96 ? -0.689 -1.921 -2.019 1.00 97.31 96 VAL A N 1
ATOM 771 C CA . VAL A 1 96 ? -0.402 -0.492 -1.839 1.00 97.31 96 VAL A CA 1
ATOM 772 C C . VAL A 1 96 ? -1.494 0.114 -0.973 1.00 97.31 96 VAL A C 1
ATOM 774 O O . VAL A 1 96 ? -2.678 -0.124 -1.209 1.00 97.31 96 VAL A O 1
ATOM 777 N N . VAL A 1 97 ? -1.103 0.907 0.021 1.00 97.62 97 VAL A N 1
ATOM 778 C CA . VAL A 1 97 ? -2.030 1.573 0.938 1.00 97.62 97 VAL A CA 1
ATOM 779 C C . VAL A 1 97 ? -1.728 3.060 1.067 1.00 97.62 97 VAL A C 1
ATOM 781 O O . VAL A 1 97 ? -0.587 3.503 0.897 1.00 97.62 97 VAL A O 1
ATOM 784 N N . LYS A 1 98 ? -2.765 3.830 1.391 1.00 96.06 98 LYS A N 1
ATOM 785 C CA . LYS A 1 98 ? -2.691 5.277 1.610 1.00 96.06 98 LYS A CA 1
ATOM 786 C C . LYS A 1 98 ? -3.498 5.651 2.851 1.00 96.06 98 LYS A C 1
ATOM 788 O O . LYS A 1 98 ? -4.553 5.072 3.096 1.00 96.06 98 LYS A O 1
ATOM 793 N N . PHE A 1 99 ? -2.995 6.614 3.615 1.00 95.31 99 PHE A N 1
ATOM 794 C CA . PHE A 1 99 ? -3.711 7.201 4.748 1.00 95.31 99 PHE A CA 1
ATOM 795 C C . PHE A 1 99 ? -4.420 8.479 4.300 1.00 95.31 99 PHE A C 1
ATOM 797 O O . PHE A 1 99 ? -3.916 9.200 3.434 1.00 95.31 99 PHE A O 1
ATOM 804 N N . TYR A 1 100 ? -5.586 8.747 4.871 1.00 91.25 100 TYR A N 1
ATOM 805 C CA . TYR A 1 100 ? -6.363 9.955 4.614 1.00 91.25 100 TYR A CA 1
ATOM 806 C C . TYR A 1 100 ? -7.072 10.389 5.890 1.00 91.25 100 TYR A C 1
ATOM 808 O O . TYR A 1 100 ? -7.436 9.544 6.706 1.00 91.25 100 TYR A O 1
ATOM 816 N N . GLU A 1 101 ? -7.271 11.698 6.050 1.00 90.25 101 GLU A N 1
ATOM 817 C CA . GLU A 1 101 ? -8.049 12.234 7.165 1.00 90.25 101 GLU A CA 1
ATOM 818 C C . GLU A 1 101 ? -9.469 11.660 7.137 1.00 90.25 101 GLU A C 1
ATOM 820 O O . GLU A 1 101 ? -10.144 11.676 6.106 1.00 90.25 101 GLU A O 1
ATOM 825 N N . ASP A 1 102 ? -9.914 11.146 8.277 1.00 84.06 102 ASP A N 1
ATOM 826 C CA . ASP A 1 102 ? -11.228 10.549 8.450 1.00 84.06 102 ASP A CA 1
ATOM 827 C C . ASP A 1 102 ? -12.001 11.337 9.505 1.00 84.06 102 ASP A C 1
ATOM 829 O O . ASP A 1 102 ? -11.605 11.428 10.668 1.00 84.06 102 ASP A O 1
ATOM 833 N N . GLU A 1 103 ? -13.133 11.908 9.098 1.00 75.00 103 GLU A N 1
ATOM 834 C CA . GLU A 1 103 ? -14.020 12.654 10.000 1.00 75.00 103 GLU A CA 1
ATOM 835 C C . GLU A 1 103 ? -14.723 11.731 11.010 1.00 75.00 103 GLU A C 1
ATOM 837 O O . GLU A 1 103 ? -15.318 12.185 11.991 1.00 75.00 103 GLU A O 1
ATOM 842 N N . ILE A 1 104 ? -14.665 10.420 10.772 1.00 67.81 104 ILE A N 1
ATOM 843 C CA . ILE A 1 104 ? -15.265 9.404 11.617 1.00 67.81 104 ILE A CA 1
ATOM 844 C C . ILE A 1 104 ? -14.273 8.980 12.706 1.00 67.81 104 ILE A C 1
ATOM 846 O O . ILE A 1 104 ? -13.365 8.190 12.473 1.00 67.81 104 ILE A O 1
ATOM 850 N N . GLN A 1 105 ? -14.494 9.436 13.938 1.00 59.09 105 GLN A N 1
ATOM 851 C CA . GLN A 1 105 ? -13.736 8.956 15.094 1.00 59.09 105 GLN A CA 1
ATOM 852 C C . GLN A 1 105 ? -14.309 7.628 15.603 1.00 59.09 105 GLN A C 1
ATOM 854 O O . GLN A 1 105 ? -15.314 7.602 16.317 1.00 59.09 105 GLN A O 1
ATOM 859 N N . TYR A 1 106 ? -13.651 6.519 15.265 1.00 57.00 106 TYR A N 1
ATOM 860 C CA . TYR A 1 106 ? -13.858 5.238 15.938 1.00 57.00 106 TYR A CA 1
ATOM 861 C C . TYR A 1 106 ? -12.624 4.849 16.767 1.00 57.00 106 TYR A C 1
ATOM 863 O O . TYR A 1 106 ? -11.479 5.087 16.397 1.00 57.00 106 TYR A O 1
ATOM 871 N N . HIS A 1 107 ? -12.899 4.237 17.918 1.00 53.97 107 HIS A N 1
ATOM 872 C CA . HIS A 1 107 ? -11.980 3.496 18.792 1.00 53.97 107 HIS A CA 1
ATOM 873 C C . HIS A 1 107 ? -10.881 4.245 19.560 1.00 53.97 107 HIS A C 1
ATOM 875 O O . HIS A 1 107 ? -10.538 3.769 20.641 1.00 53.97 107 HIS A O 1
ATOM 881 N N . THR A 1 108 ? -10.386 5.413 19.139 1.00 53.59 108 THR A N 1
ATOM 882 C CA . THR A 1 108 ? -9.421 6.187 19.953 1.00 53.59 108 THR A CA 1
ATOM 883 C C . THR A 1 108 ? -9.595 7.697 19.768 1.00 53.59 108 THR A C 1
ATOM 885 O O . THR A 1 108 ? -9.799 8.160 18.653 1.00 53.59 108 THR A O 1
ATOM 888 N N . GLU A 1 109 ? -9.484 8.491 20.842 1.00 62.50 109 GLU A N 1
ATOM 889 C CA . GLU A 1 109 ? -9.545 9.970 20.767 1.00 62.50 109 GLU A CA 1
ATOM 890 C C . GLU A 1 109 ? -8.367 10.584 19.977 1.00 62.50 109 GLU A C 1
ATOM 892 O O . GLU A 1 109 ? -8.373 11.776 19.680 1.00 62.50 109 GLU A O 1
ATOM 897 N N . SER A 1 110 ? -7.348 9.781 19.645 1.00 70.25 110 SER A N 1
ATOM 898 C CA . SER A 1 110 ? -6.118 10.212 18.973 1.00 70.25 110 SER A CA 1
ATOM 899 C C . SER A 1 110 ? -6.038 9.863 17.486 1.00 70.25 110 SER A C 1
ATOM 901 O O . SER A 1 110 ? -5.176 10.413 16.805 1.00 70.25 110 SER A O 1
ATOM 903 N N . ALA A 1 111 ? -6.861 8.940 16.977 1.00 79.69 111 ALA A N 1
ATOM 904 C CA . ALA A 1 111 ? -6.837 8.580 15.561 1.00 79.69 111 ALA A CA 1
ATOM 905 C C . ALA A 1 111 ? -7.676 9.564 14.737 1.00 79.69 111 ALA A C 1
ATOM 907 O O . ALA A 1 111 ? -8.846 9.802 15.032 1.00 79.69 111 ALA A O 1
ATOM 908 N N . THR A 1 112 ? -7.069 10.113 13.687 1.00 85.81 112 THR A N 1
ATOM 909 C CA . THR A 1 112 ? -7.709 11.052 12.750 1.00 85.81 112 THR A CA 1
ATOM 910 C C . THR A 1 112 ? -7.610 10.595 11.302 1.00 85.81 112 THR A C 1
ATOM 912 O O . THR A 1 112 ? -8.060 11.309 10.415 1.00 85.81 112 THR A O 1
ATOM 915 N N . GLU A 1 113 ? -6.982 9.449 11.045 1.00 92.38 113 GLU A N 1
ATOM 916 C CA . GLU A 1 113 ? -6.769 8.928 9.699 1.00 92.38 113 GLU A CA 1
ATOM 917 C C . GLU A 1 113 ? -7.383 7.537 9.564 1.00 92.38 113 GLU A C 1
ATOM 919 O O . GLU A 1 113 ? -7.303 6.724 10.482 1.00 92.38 113 GLU A O 1
ATOM 924 N N . ALA A 1 114 ? -7.929 7.234 8.395 1.00 94.19 114 ALA A N 1
ATOM 925 C CA . ALA A 1 114 ? -8.205 5.869 7.980 1.00 94.19 114 ALA A CA 1
ATOM 926 C C . ALA A 1 114 ? -7.121 5.391 7.007 1.00 94.19 114 ALA A C 1
ATOM 928 O O . ALA A 1 114 ? -6.448 6.192 6.353 1.00 94.19 114 ALA A O 1
ATOM 929 N N . VAL A 1 115 ? -6.954 4.071 6.907 1.00 96.38 115 VAL A N 1
ATOM 930 C CA . VAL A 1 115 ? -6.070 3.440 5.916 1.00 96.38 115 VAL A CA 1
ATOM 931 C C . VAL A 1 115 ? -6.905 2.791 4.817 1.00 96.38 115 VAL A C 1
ATOM 933 O O . VAL A 1 115 ? -7.863 2.072 5.095 1.00 96.38 115 VAL A O 1
ATOM 936 N N . ASP A 1 116 ? -6.544 3.058 3.565 1.00 95.50 116 ASP A N 1
ATOM 937 C CA . ASP A 1 116 ? -7.209 2.527 2.376 1.00 95.50 116 ASP A CA 1
ATOM 938 C C . ASP A 1 116 ? -6.275 1.586 1.615 1.00 95.50 116 ASP A C 1
ATOM 940 O O . ASP A 1 116 ? -5.175 1.991 1.224 1.00 95.50 116 ASP A O 1
ATOM 944 N N . MET A 1 117 ? -6.706 0.349 1.370 1.00 97.50 117 MET A N 1
ATOM 945 C CA . MET A 1 117 ? -6.052 -0.546 0.417 1.00 97.50 117 MET A CA 1
ATOM 946 C C . MET A 1 117 ? -6.407 -0.119 -1.003 1.00 97.50 117 MET A C 1
ATOM 948 O O . MET A 1 117 ? -7.577 -0.087 -1.373 1.00 97.50 117 MET A O 1
ATOM 952 N N . ARG A 1 118 ? -5.391 0.201 -1.805 1.00 96.81 118 ARG A N 1
ATOM 953 C CA . ARG A 1 118 ? -5.551 0.850 -3.111 1.00 96.81 118 ARG A CA 1
ATOM 954 C C . ARG A 1 118 ? -5.562 -0.130 -4.266 1.00 96.81 118 ARG A C 1
ATOM 956 O O . ARG A 1 118 ? -6.432 -0.020 -5.115 1.00 96.81 118 ARG A O 1
ATOM 963 N N . PHE A 1 119 ? -4.603 -1.049 -4.307 1.00 97.25 119 PHE A N 1
ATOM 964 C CA . PHE A 1 119 ? -4.498 -2.096 -5.327 1.00 97.25 119 PHE A CA 1
ATOM 965 C C . PHE A 1 119 ? -3.380 -3.079 -4.980 1.00 97.25 119 PHE A C 1
ATOM 967 O O . PHE A 1 119 ? -2.553 -2.820 -4.097 1.00 97.25 119 PHE A O 1
ATOM 974 N N . MET A 1 120 ? -3.353 -4.191 -5.709 1.00 96.69 120 MET A N 1
ATOM 975 C CA . MET A 1 120 ? -2.288 -5.185 -5.686 1.00 96.69 120 MET A CA 1
ATOM 976 C C . MET A 1 120 ? -1.293 -4.951 -6.821 1.00 96.69 120 MET A C 1
ATOM 978 O O . MET A 1 120 ? -1.686 -4.560 -7.919 1.00 96.69 120 MET A O 1
ATOM 982 N N . ILE A 1 121 ? -0.009 -5.178 -6.554 1.00 95.31 121 ILE A N 1
ATOM 983 C CA . ILE A 1 121 ? 1.062 -5.009 -7.542 1.00 95.31 121 ILE A CA 1
ATOM 984 C C . ILE A 1 121 ? 2.291 -5.844 -7.167 1.00 95.31 121 ILE A C 1
ATOM 986 O O . ILE A 1 121 ? 2.544 -6.110 -5.986 1.00 95.31 121 ILE A O 1
ATOM 990 N N . ASP A 1 122 ? 3.082 -6.224 -8.168 1.00 93.19 122 ASP A N 1
ATOM 991 C CA . ASP A 1 122 ? 4.393 -6.829 -7.957 1.00 93.19 122 ASP A CA 1
ATOM 992 C C . ASP A 1 122 ? 5.408 -5.799 -7.473 1.00 93.19 122 ASP A C 1
ATOM 994 O O . ASP A 1 122 ? 5.379 -4.615 -7.824 1.00 93.19 122 ASP A O 1
ATOM 998 N N . HIS A 1 123 ? 6.385 -6.251 -6.690 1.00 89.56 123 HIS A N 1
ATOM 999 C CA . HIS A 1 123 ? 7.445 -5.371 -6.221 1.00 89.56 123 HIS A CA 1
ATOM 1000 C C . HIS A 1 123 ? 8.259 -4.790 -7.392 1.00 89.56 123 HIS A C 1
ATOM 1002 O O . HIS A 1 123 ? 8.777 -3.673 -7.299 1.00 89.56 123 HIS A O 1
ATOM 1008 N N . GLU A 1 124 ? 8.413 -5.538 -8.487 1.00 90.19 124 GLU A N 1
ATOM 1009 C CA . GLU A 1 124 ? 9.144 -5.078 -9.671 1.00 90.19 124 GLU A CA 1
ATOM 1010 C C . GLU A 1 124 ? 8.374 -4.046 -10.493 1.00 90.19 124 GLU A C 1
ATOM 1012 O O . GLU A 1 124 ? 9.004 -3.105 -10.977 1.00 90.19 124 GLU A O 1
ATOM 1017 N N . ASP A 1 125 ? 7.051 -4.152 -10.576 1.00 90.88 125 ASP A N 1
ATOM 1018 C CA . ASP A 1 125 ? 6.213 -3.165 -11.265 1.00 90.88 125 ASP A CA 1
ATOM 1019 C C . ASP A 1 125 ? 6.027 -1.899 -10.425 1.00 90.88 125 ASP A C 1
ATOM 1021 O O . ASP A 1 125 ? 5.929 -0.794 -10.956 1.00 90.88 125 ASP A O 1
ATOM 1025 N N . PHE A 1 126 ? 6.073 -2.027 -9.096 1.00 91.31 126 PHE A N 1
ATOM 1026 C CA . PHE A 1 126 ? 5.979 -0.878 -8.204 1.00 91.31 126 PHE A CA 1
ATOM 1027 C C . PHE A 1 126 ? 7.309 -0.124 -8.062 1.00 91.31 126 PHE A C 1
ATOM 1029 O O . PHE A 1 126 ? 7.325 1.105 -8.020 1.00 91.31 126 PHE A O 1
ATOM 1036 N N . PHE A 1 127 ? 8.451 -0.815 -7.991 1.00 88.56 127 PHE A N 1
ATOM 1037 C CA . PHE A 1 127 ? 9.748 -0.172 -7.724 1.00 88.56 127 PHE A CA 1
ATOM 1038 C C . PHE A 1 127 ? 10.750 -0.222 -8.874 1.00 88.56 127 PHE A C 1
ATOM 1040 O O . PHE A 1 127 ? 11.814 0.397 -8.769 1.00 88.56 127 PHE A O 1
ATOM 1047 N N . GLY A 1 128 ? 10.467 -0.976 -9.926 1.00 88.50 128 GLY A N 1
ATOM 1048 C CA . GLY A 1 128 ? 11.374 -1.243 -11.028 1.00 88.50 128 GLY A CA 1
ATOM 1049 C C . GLY A 1 128 ? 12.267 -2.458 -10.796 1.00 88.50 128 GLY A C 1
ATOM 1050 O O . GLY A 1 128 ? 12.814 -2.690 -9.705 1.00 88.50 128 GLY A O 1
ATOM 1051 N N . THR A 1 129 ? 12.501 -3.192 -11.879 1.00 88.56 129 THR A N 1
ATOM 1052 C CA . THR A 1 129 ? 13.538 -4.225 -11.978 1.00 88.56 129 THR A CA 1
ATOM 1053 C C . THR A 1 129 ? 14.943 -3.627 -11.822 1.00 88.56 129 THR A C 1
ATOM 1055 O O . THR A 1 129 ? 15.159 -2.408 -11.859 1.00 88.56 129 THR A O 1
ATOM 1058 N N . ALA A 1 130 ? 15.957 -4.484 -11.676 1.00 86.12 130 ALA A N 1
ATOM 1059 C CA . ALA A 1 130 ? 17.350 -4.039 -11.581 1.00 86.12 130 ALA A CA 1
ATOM 1060 C C . ALA A 1 130 ? 17.830 -3.243 -12.814 1.00 86.12 130 ALA A C 1
ATOM 1062 O O . ALA A 1 130 ? 18.695 -2.374 -12.672 1.00 86.12 130 ALA A O 1
ATOM 1063 N N . SER A 1 131 ? 17.297 -3.529 -14.007 1.00 86.50 131 SER A N 1
ATOM 1064 C CA . SER A 1 131 ? 17.599 -2.781 -15.233 1.00 86.50 131 SER A CA 1
ATOM 1065 C C . SER A 1 131 ? 16.899 -1.427 -15.254 1.00 86.50 131 SER A C 1
ATOM 1067 O O . SER A 1 131 ? 17.570 -0.425 -15.482 1.00 86.50 131 SER A O 1
ATOM 1069 N N . VAL A 1 132 ? 15.599 -1.376 -14.936 1.00 85.50 132 VAL A N 1
ATOM 1070 C CA . VAL A 1 132 ? 14.823 -0.121 -14.902 1.00 85.50 132 VAL A CA 1
ATOM 1071 C C . VAL A 1 132 ? 15.414 0.856 -13.887 1.00 85.50 132 VAL A C 1
ATOM 1073 O O . VAL A 1 132 ? 15.590 2.030 -14.182 1.00 85.50 132 VAL A O 1
ATOM 1076 N N . LYS A 1 133 ? 15.866 0.371 -12.726 1.00 85.00 133 LYS A N 1
ATOM 1077 C CA . LYS A 1 133 ? 16.522 1.204 -11.699 1.00 85.00 133 LYS A CA 1
ATOM 1078 C C . LYS A 1 133 ? 17.825 1.877 -12.150 1.00 85.00 133 LYS A C 1
ATOM 1080 O O . LYS A 1 133 ? 18.325 2.755 -11.446 1.00 85.00 133 LYS A O 1
ATOM 1085 N N . ARG A 1 134 ? 18.418 1.450 -13.270 1.00 87.12 134 ARG A N 1
ATOM 1086 C CA . ARG A 1 134 ? 19.611 2.076 -13.871 1.00 87.12 134 ARG A CA 1
ATOM 1087 C C . ARG A 1 134 ? 19.262 3.103 -14.946 1.00 87.12 134 ARG A C 1
ATOM 1089 O O . ARG A 1 134 ? 20.164 3.804 -15.393 1.00 87.12 134 ARG A O 1
ATOM 1096 N N . ASP A 1 135 ? 17.990 3.204 -15.316 1.00 89.69 135 ASP A N 1
ATOM 1097 C CA . ASP A 1 135 ? 17.457 4.174 -16.261 1.00 89.69 135 ASP A CA 1
ATOM 1098 C C . ASP A 1 135 ? 16.479 5.115 -15.532 1.00 89.69 135 ASP A C 1
ATOM 1100 O O . ASP A 1 135 ? 15.312 4.777 -15.321 1.00 89.69 135 ASP A O 1
ATOM 1104 N N . PRO A 1 136 ? 16.936 6.311 -15.116 1.00 87.56 136 PRO A N 1
ATOM 1105 C CA . PRO A 1 136 ? 16.087 7.264 -14.410 1.00 87.56 136 PRO A CA 1
ATOM 1106 C C . PRO A 1 136 ? 14.848 7.707 -15.198 1.00 87.56 136 PRO A C 1
ATOM 1108 O O . PRO A 1 136 ? 13.857 8.086 -14.576 1.00 87.56 136 PRO A O 1
ATOM 1111 N N . ALA A 1 137 ? 14.894 7.692 -16.536 1.00 90.44 137 ALA A N 1
ATOM 1112 C CA . ALA A 1 137 ? 13.752 8.074 -17.359 1.00 90.44 137 ALA A CA 1
ATOM 1113 C C . ALA A 1 137 ? 12.685 6.976 -17.326 1.00 90.44 137 ALA A C 1
ATOM 1115 O O . ALA A 1 137 ? 11.541 7.268 -16.984 1.00 90.44 137 ALA A O 1
ATOM 1116 N N . ALA A 1 138 ? 13.079 5.720 -17.554 1.00 90.38 138 ALA A N 1
ATOM 1117 C CA . ALA A 1 138 ? 12.168 4.578 -17.470 1.00 90.38 138 ALA A CA 1
ATOM 1118 C C . ALA A 1 138 ? 11.579 4.411 -16.057 1.00 90.38 138 ALA A C 1
ATOM 1120 O O . ALA A 1 138 ? 10.383 4.180 -15.898 1.00 90.38 138 ALA A O 1
ATOM 1121 N N . LEU A 1 139 ? 12.397 4.594 -15.012 1.00 88.06 139 LEU A N 1
ATOM 1122 C CA . LEU A 1 139 ? 11.923 4.553 -13.626 1.00 88.06 139 LEU A CA 1
ATOM 1123 C C . LEU A 1 139 ? 10.894 5.658 -13.341 1.00 88.06 139 LEU A C 1
ATOM 1125 O O . LEU A 1 139 ? 9.908 5.428 -12.646 1.00 88.06 139 LEU A O 1
ATOM 1129 N N . ARG A 1 140 ? 11.106 6.860 -13.889 1.00 89.06 140 ARG A N 1
ATOM 1130 C CA . ARG A 1 140 ? 10.152 7.965 -13.760 1.00 89.06 140 ARG A CA 1
ATOM 1131 C C . ARG A 1 140 ? 8.843 7.683 -14.494 1.00 89.06 140 ARG A C 1
ATOM 1133 O O . ARG A 1 140 ? 7.796 8.038 -13.965 1.00 89.06 140 ARG A O 1
ATOM 1140 N N . GLU A 1 141 ? 8.891 7.103 -15.689 1.00 92.12 141 GLU A N 1
ATOM 1141 C CA . GLU A 1 141 ? 7.686 6.730 -16.444 1.00 92.12 141 GLU A CA 1
ATOM 1142 C C . GLU A 1 141 ? 6.842 5.713 -15.674 1.00 92.12 141 GLU A C 1
ATOM 1144 O O . GLU A 1 141 ? 5.652 5.943 -15.482 1.00 92.12 141 GLU A O 1
ATOM 1149 N N . MET A 1 142 ? 7.479 4.684 -15.114 1.00 91.44 142 MET A N 1
ATOM 1150 C CA . MET A 1 142 ? 6.829 3.708 -14.234 1.00 91.44 142 MET A CA 1
ATOM 1151 C C . MET A 1 142 ? 6.173 4.369 -13.013 1.00 91.44 142 MET A C 1
ATOM 1153 O O . MET A 1 142 ? 5.012 4.112 -12.706 1.00 91.44 142 MET A O 1
ATOM 1157 N N . TRP A 1 143 ? 6.875 5.277 -12.328 1.00 90.94 143 TRP A N 1
ATOM 1158 C CA . TRP A 1 143 ? 6.288 6.000 -11.195 1.00 90.94 143 TRP A CA 1
ATOM 1159 C C . TRP A 1 143 ? 5.094 6.871 -11.588 1.00 90.94 143 TRP A C 1
ATOM 1161 O O . TRP A 1 143 ? 4.158 7.010 -10.804 1.00 90.94 143 TRP A O 1
ATOM 1171 N N . LEU A 1 144 ? 5.123 7.477 -12.778 1.00 93.06 144 LEU A N 1
ATOM 1172 C CA . LEU A 1 144 ? 4.011 8.274 -13.292 1.00 93.06 144 LEU A CA 1
ATOM 1173 C C . LEU A 1 144 ? 2.803 7.405 -13.649 1.00 93.06 144 LEU A C 1
ATOM 1175 O O . LEU A 1 144 ? 1.678 7.831 -13.405 1.00 93.06 144 LEU A O 1
ATOM 1179 N N . GLU A 1 145 ? 3.026 6.205 -14.181 1.00 94.12 145 GLU A N 1
ATOM 1180 C CA . GLU A 1 145 ? 1.969 5.229 -14.450 1.00 94.12 145 GLU A CA 1
ATOM 1181 C C . GLU A 1 145 ? 1.269 4.801 -13.156 1.00 94.12 145 GLU A C 1
ATOM 1183 O O . GLU A 1 145 ? 0.052 4.950 -13.026 1.00 94.12 145 GLU A O 1
ATOM 1188 N N . VAL A 1 146 ? 2.045 4.369 -12.158 1.00 93.44 146 VAL A N 1
ATOM 1189 C CA . VAL A 1 146 ? 1.521 3.995 -10.838 1.00 93.44 146 VAL A CA 1
ATOM 1190 C C . VAL A 1 146 ? 0.803 5.173 -10.179 1.00 93.44 146 VAL A C 1
ATOM 1192 O O . VAL A 1 146 ? -0.295 5.013 -9.646 1.00 93.44 146 VAL A O 1
ATOM 1195 N N . LYS A 1 147 ? 1.379 6.380 -10.254 1.00 92.62 147 LYS A N 1
ATOM 1196 C CA . LYS A 1 147 ? 0.722 7.595 -9.763 1.00 92.62 147 LYS A CA 1
ATOM 1197 C C . LYS A 1 147 ? -0.619 7.841 -10.454 1.00 92.62 147 LYS A C 1
ATOM 1199 O O . LYS A 1 147 ? -1.578 8.178 -9.768 1.00 92.62 147 LYS A O 1
ATOM 1204 N N . GLY A 1 148 ? -0.697 7.661 -11.772 1.00 94.31 148 GLY A N 1
ATOM 1205 C CA . GLY A 1 148 ? -1.946 7.801 -12.517 1.00 94.31 148 GLY A CA 1
ATOM 1206 C C . GLY A 1 148 ? -3.048 6.909 -11.946 1.00 94.31 148 GLY A C 1
ATOM 1207 O O . GLY A 1 148 ? -4.151 7.383 -11.702 1.00 94.31 148 GLY A O 1
ATOM 1208 N N . LYS A 1 149 ? -2.720 5.654 -11.617 1.00 94.62 149 LYS A N 1
ATOM 1209 C CA . LYS A 1 149 ? -3.667 4.717 -10.993 1.00 94.62 149 LYS A CA 1
ATOM 1210 C C . LYS A 1 149 ? -4.078 5.100 -9.577 1.00 94.62 149 LYS A C 1
ATOM 1212 O O . LYS A 1 149 ? -5.236 4.939 -9.201 1.00 94.62 149 LYS A O 1
ATOM 1217 N N . ILE A 1 150 ? -3.163 5.664 -8.798 1.00 91.50 150 ILE A N 1
ATOM 1218 C CA . ILE A 1 150 ? -3.496 6.194 -7.470 1.00 91.50 150 ILE A CA 1
ATOM 1219 C C . ILE A 1 150 ? -4.480 7.359 -7.583 1.00 91.50 150 ILE A C 1
ATOM 1221 O O . ILE A 1 150 ? -5.459 7.379 -6.837 1.00 91.50 150 ILE A O 1
ATOM 1225 N N . ASP A 1 151 ? -4.240 8.279 -8.521 1.00 91.94 151 ASP A N 1
ATOM 1226 C CA . ASP A 1 151 ? -5.085 9.453 -8.755 1.00 91.94 151 ASP A CA 1
ATOM 1227 C C . ASP A 1 151 ? -6.483 9.055 -9.283 1.00 91.94 151 ASP A C 1
ATOM 1229 O O . ASP A 1 151 ? -7.489 9.654 -8.893 1.00 91.94 151 ASP A O 1
ATOM 1233 N N . GLU A 1 152 ? -6.571 8.010 -10.120 1.00 90.50 152 GLU A N 1
ATOM 1234 C CA . GLU A 1 152 ? -7.843 7.402 -10.549 1.00 90.50 152 GLU A CA 1
ATOM 1235 C C . GLU A 1 152 ? -8.655 6.908 -9.336 1.00 90.50 152 GLU A C 1
ATOM 1237 O O . GLU A 1 152 ? -9.819 7.285 -9.173 1.00 90.50 152 GLU A O 1
ATOM 1242 N N . GLY A 1 153 ? -8.028 6.155 -8.424 1.00 86.75 153 GLY A N 1
ATOM 1243 C CA . GLY A 1 153 ? -8.682 5.665 -7.204 1.00 86.75 153 GLY A CA 1
ATOM 1244 C C . GLY A 1 153 ? -9.033 6.752 -6.175 1.00 86.75 153 GLY A C 1
ATOM 1245 O O . GLY A 1 153 ? -9.853 6.513 -5.292 1.00 86.75 153 GLY A O 1
ATOM 1246 N N . ASP A 1 154 ? -8.411 7.937 -6.245 1.00 87.38 154 ASP A N 1
ATOM 1247 C CA . ASP A 1 154 ? -8.737 9.089 -5.382 1.00 87.38 154 ASP A CA 1
ATOM 1248 C C . ASP A 1 154 ? -9.988 9.834 -5.874 1.00 87.38 154 ASP A C 1
ATOM 1250 O O . ASP A 1 154 ? -10.609 10.572 -5.114 1.00 87.38 154 ASP A O 1
ATOM 1254 N N . SER A 1 155 ? -10.344 9.658 -7.148 1.00 80.00 155 SER A N 1
ATOM 1255 C CA . SER A 1 155 ? -11.484 10.321 -7.793 1.00 80.00 155 SER A CA 1
ATOM 1256 C C . SER A 1 155 ? -12.774 9.488 -7.755 1.00 80.00 155 SER A C 1
ATOM 1258 O O . SER A 1 155 ? -13.779 9.906 -8.334 1.00 80.00 155 SER A O 1
ATOM 1260 N N . SER A 1 156 ? -12.713 8.300 -7.143 1.00 58.50 156 SER A N 1
ATOM 1261 C CA . SER A 1 156 ? -13.749 7.257 -7.151 1.00 58.50 156 SER A CA 1
ATOM 1262 C C . SER A 1 156 ? -14.669 7.319 -5.934 1.00 58.50 156 SER A C 1
ATOM 1264 O O . SER A 1 156 ? -14.177 7.664 -4.838 1.00 58.50 156 SER A O 1
#